Protein AF-A0A9N9KLC8-F1 (afdb_monomer_lite)

Structure (mmCIF, N/CA/C/O backbone):
data_AF-A0A9N9KLC8-F1
#
_entry.id   AF-A0A9N9KLC8-F1
#
loop_
_atom_site.group_PDB
_atom_site.id
_atom_site.type_symbol
_atom_site.label_atom_id
_atom_site.label_alt_id
_atom_site.label_comp_id
_atom_site.label_asym_id
_atom_site.label_entity_id
_atom_site.label_seq_id
_atom_site.pdbx_PDB_ins_code
_atom_site.Cartn_x
_atom_site.Cartn_y
_atom_site.Cartn_z
_atom_site.occupancy
_atom_site.B_iso_or_equiv
_atom_site.auth_seq_id
_atom_site.auth_comp_id
_atom_site.auth_asym_id
_atom_site.auth_atom_id
_atom_site.pdbx_PDB_model_num
ATOM 1 N N . PRO A 1 1 ? -24.164 4.691 22.766 1.00 84.50 1 PRO A N 1
ATOM 2 C CA . PRO A 1 1 ? -24.288 3.760 21.609 1.00 84.50 1 PRO A CA 1
ATOM 3 C C . PRO A 1 1 ? -23.171 4.011 20.589 1.00 84.50 1 PRO A C 1
ATOM 5 O O . PRO A 1 1 ? -22.763 5.163 20.465 1.00 84.50 1 PRO A O 1
ATOM 8 N N . ILE A 1 2 ? -22.662 2.986 19.890 1.00 83.88 2 ILE A N 1
ATOM 9 C CA . ILE A 1 2 ? -21.598 3.182 18.880 1.00 83.88 2 ILE A CA 1
ATOM 10 C C . ILE A 1 2 ? -22.059 4.123 17.754 1.00 83.88 2 ILE A C 1
ATOM 12 O O . ILE A 1 2 ? -21.294 4.979 17.324 1.00 83.88 2 ILE A O 1
ATOM 16 N N . ASN A 1 3 ? -23.347 4.057 17.403 1.00 86.56 3 ASN A N 1
ATOM 17 C CA . ASN A 1 3 ? -23.981 4.889 16.378 1.00 86.56 3 ASN A CA 1
ATOM 18 C C . ASN A 1 3 ? -24.026 6.386 16.732 1.00 86.56 3 ASN A C 1
ATOM 20 O O . ASN A 1 3 ? -24.101 7.213 15.833 1.00 86.56 3 ASN A O 1
ATOM 24 N N . ASN A 1 4 ? -23.922 6.747 18.017 1.00 91.56 4 ASN A N 1
ATOM 25 C CA . ASN A 1 4 ? -23.974 8.145 18.471 1.00 91.56 4 ASN A CA 1
ATOM 26 C C . ASN A 1 4 ? -22.580 8.795 18.536 1.00 91.56 4 ASN A C 1
ATOM 28 O O . ASN A 1 4 ? -22.450 9.946 18.942 1.00 91.56 4 ASN A O 1
ATOM 32 N N . LEU A 1 5 ? -21.521 8.046 18.222 1.00 89.06 5 LEU A N 1
ATOM 33 C CA . LEU A 1 5 ? -20.145 8.531 18.269 1.00 89.06 5 LEU A CA 1
ATOM 34 C C . LEU A 1 5 ? -19.727 9.117 16.922 1.00 89.06 5 LEU A C 1
ATOM 36 O O . LEU A 1 5 ? -20.182 8.660 15.873 1.00 89.06 5 LEU A O 1
ATOM 40 N N . SER A 1 6 ? -18.767 10.043 16.942 1.00 92.06 6 SER A N 1
ATOM 41 C CA . SER A 1 6 ? -18.060 10.445 15.726 1.00 92.06 6 SER A CA 1
ATOM 42 C C . SER A 1 6 ? -17.364 9.241 15.082 1.00 92.06 6 SER A C 1
ATOM 44 O O . SER A 1 6 ? -16.960 8.293 15.763 1.00 92.06 6 SER A O 1
ATOM 46 N N . LYS A 1 7 ? -17.153 9.284 13.763 1.00 87.25 7 LYS A N 1
ATOM 47 C CA . LYS A 1 7 ? -16.440 8.217 13.038 1.00 87.25 7 LYS A CA 1
ATOM 48 C C . LYS A 1 7 ? -15.042 7.951 13.609 1.00 87.25 7 LYS A C 1
ATOM 50 O O . LYS A 1 7 ? -14.626 6.797 13.689 1.00 87.25 7 LYS A O 1
ATOM 55 N N . SER A 1 8 ? -14.347 8.991 14.079 1.00 87.69 8 SER A N 1
ATOM 56 C CA . SER A 1 8 ? -13.050 8.849 14.750 1.00 87.69 8 SER A CA 1
ATOM 57 C C . SER A 1 8 ? -13.163 8.083 16.072 1.00 87.69 8 SER A C 1
ATOM 59 O O . SER A 1 8 ? -12.403 7.143 16.299 1.00 87.69 8 SER A O 1
ATOM 61 N N . ALA A 1 9 ? -14.147 8.405 16.915 1.00 90.81 9 ALA A N 1
ATOM 62 C CA . ALA A 1 9 ? -14.379 7.702 18.174 1.00 90.81 9 ALA A CA 1
ATOM 63 C C . ALA A 1 9 ? -14.845 6.248 17.965 1.00 90.81 9 ALA A C 1
ATOM 65 O O . ALA A 1 9 ? -14.421 5.358 18.707 1.00 90.81 9 ALA A O 1
ATOM 66 N N . GLN A 1 10 ? -15.654 5.979 16.933 1.00 91.31 10 GLN A N 1
ATOM 67 C CA . GLN A 1 10 ? -16.006 4.613 16.519 1.00 91.31 10 GLN A CA 1
ATOM 68 C C . GLN A 1 10 ? -14.745 3.820 16.151 1.00 91.31 10 GLN A C 1
ATOM 70 O O . GLN A 1 10 ? -14.514 2.738 16.690 1.00 91.31 10 GLN A O 1
ATOM 75 N N . ARG A 1 11 ? -13.876 4.402 15.314 1.00 86.88 11 ARG A N 1
ATOM 76 C CA . ARG A 1 11 ? -12.619 3.783 14.874 1.00 86.88 11 ARG A CA 1
ATOM 77 C C . ARG A 1 11 ? -11.667 3.492 16.034 1.00 86.88 11 ARG A C 1
ATOM 79 O O . ARG A 1 11 ? -11.060 2.428 16.058 1.00 86.88 11 ARG A O 1
ATOM 86 N N . ILE A 1 12 ? -11.562 4.386 17.022 1.00 91.69 12 ILE A N 1
ATOM 87 C CA . ILE A 1 12 ? -10.749 4.154 18.231 1.00 91.69 12 ILE A CA 1
ATOM 88 C C . ILE A 1 12 ? -11.228 2.907 18.980 1.00 91.69 12 ILE A C 1
ATOM 90 O O . ILE A 1 12 ? -10.410 2.072 19.366 1.00 91.69 12 ILE A O 1
ATOM 94 N N . ARG A 1 13 ? -12.544 2.758 19.172 1.00 92.56 13 ARG A N 1
ATOM 95 C CA . ARG A 1 13 ? -13.107 1.594 19.872 1.00 92.56 13 ARG A CA 1
ATOM 96 C C . ARG A 1 13 ? -12.874 0.299 19.104 1.00 92.56 13 ARG A C 1
ATOM 98 O O . ARG A 1 13 ? -12.428 -0.675 19.701 1.00 92.56 13 ARG A O 1
ATOM 105 N N . VAL A 1 14 ? -13.123 0.314 17.796 1.00 91.12 14 VAL A N 1
ATOM 106 C CA . VAL A 1 14 ? -12.907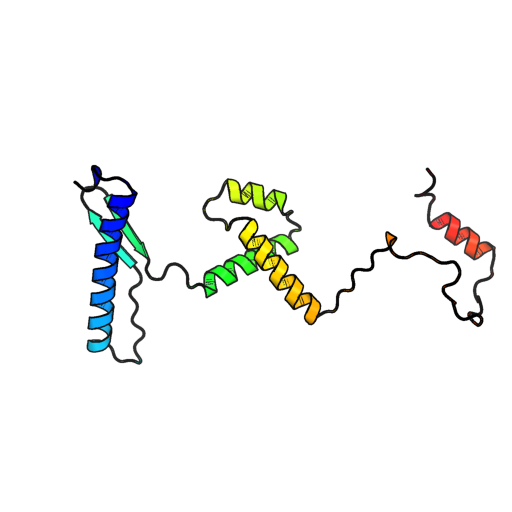 -0.841 16.912 1.00 91.12 14 VAL A CA 1
ATOM 107 C C . VAL A 1 14 ? -11.439 -1.272 16.927 1.00 91.12 14 VAL A C 1
ATOM 109 O O . VAL A 1 14 ? -11.130 -2.434 17.177 1.00 91.12 14 VAL A O 1
ATOM 112 N N . ASN A 1 15 ? -10.517 -0.315 16.794 1.00 89.25 15 ASN A N 1
ATOM 113 C CA . ASN A 1 15 ? -9.079 -0.580 16.851 1.00 89.25 15 ASN A CA 1
ATOM 114 C C . ASN A 1 15 ? -8.609 -1.095 18.216 1.00 89.25 15 ASN A C 1
ATOM 116 O O . ASN A 1 15 ? -7.630 -1.835 18.281 1.00 89.25 15 ASN A O 1
ATOM 120 N N . LYS A 1 16 ? -9.262 -0.697 19.315 1.00 95.00 16 LYS A N 1
ATOM 121 C CA . LYS A 1 16 ? -8.914 -1.186 20.653 1.00 95.00 16 LYS A CA 1
ATOM 122 C C . LYS A 1 16 ? -9.187 -2.685 20.775 1.00 95.00 16 LYS A C 1
ATOM 124 O O . LYS A 1 16 ? -8.283 -3.405 21.183 1.00 95.00 16 LYS A O 1
ATOM 129 N N . ILE A 1 17 ? -10.377 -3.129 20.365 1.00 93.88 17 ILE A N 1
ATOM 130 C CA . ILE A 1 17 ? -10.740 -4.556 20.328 1.00 93.88 17 ILE A CA 1
ATOM 131 C C . ILE A 1 17 ? -9.768 -5.297 19.415 1.00 93.88 17 ILE A C 1
ATOM 133 O O . ILE A 1 17 ? -9.121 -6.247 19.838 1.00 93.88 17 ILE A O 1
ATOM 137 N N . ALA A 1 18 ? -9.572 -4.783 18.200 1.00 92.25 18 ALA A N 1
ATOM 138 C CA . ALA A 1 18 ? -8.675 -5.392 17.234 1.00 92.25 18 ALA A CA 1
ATOM 139 C C . ALA A 1 18 ? -7.251 -5.610 17.792 1.00 92.25 18 ALA A C 1
ATOM 141 O O . ALA A 1 18 ? -6.658 -6.679 17.638 1.00 92.25 18 ALA A O 1
ATOM 142 N N . ARG A 1 19 ? -6.687 -4.619 18.487 1.00 92.06 19 ARG A N 1
ATOM 143 C CA . ARG A 1 19 ? -5.365 -4.760 19.112 1.00 92.06 19 ARG A CA 1
ATOM 144 C C . ARG A 1 19 ? -5.344 -5.805 20.221 1.00 92.06 19 ARG A C 1
ATOM 146 O O . ARG A 1 19 ? -4.355 -6.520 20.329 1.00 92.06 19 ARG A O 1
ATOM 153 N N . GLN A 1 20 ? -6.391 -5.866 21.038 1.00 95.50 20 GLN A N 1
ATOM 154 C CA . GLN A 1 20 ? -6.478 -6.829 22.134 1.00 95.50 20 GLN A CA 1
ATOM 155 C C . GLN A 1 20 ? -6.518 -8.259 21.597 1.00 95.50 20 GLN A C 1
ATOM 157 O O . GLN A 1 20 ? -5.671 -9.057 21.983 1.00 95.50 20 GLN A O 1
ATOM 162 N N . GLU A 1 21 ? -7.395 -8.540 20.633 1.00 95.00 21 GLU A N 1
ATOM 163 C CA . GLU A 1 21 ? -7.488 -9.862 20.002 1.00 95.00 21 GLU A CA 1
ATOM 164 C C . GLU A 1 21 ? -6.163 -10.275 19.356 1.00 95.00 21 GLU A C 1
ATOM 166 O O . GLU A 1 21 ? -5.684 -11.389 19.549 1.00 95.00 21 GLU A O 1
ATOM 171 N N . TYR A 1 22 ? -5.502 -9.352 18.652 1.00 93.06 22 TYR A N 1
ATOM 172 C CA . TYR A 1 22 ? -4.211 -9.635 18.024 1.00 93.06 22 TYR A CA 1
ATOM 173 C C . TYR A 1 22 ? -3.105 -9.939 19.038 1.00 93.06 22 TYR A C 1
ATOM 175 O O . TYR A 1 22 ? -2.252 -10.797 18.811 1.00 93.06 22 TYR A O 1
ATOM 183 N N . GLN A 1 23 ? -3.099 -9.250 20.178 1.00 93.06 23 GLN A N 1
ATOM 184 C CA . GLN A 1 23 ? -2.150 -9.528 21.254 1.00 93.06 23 GLN A CA 1
ATOM 185 C C . GLN A 1 23 ? -2.420 -10.876 21.920 1.00 93.06 23 GLN A C 1
ATOM 187 O O . GLN A 1 23 ? -1.464 -11.588 22.223 1.00 93.06 23 GLN A O 1
ATOM 192 N N . THR A 1 24 ? -3.689 -11.223 22.138 1.00 95.19 24 THR A N 1
ATOM 193 C CA . THR A 1 24 ? -4.091 -12.523 22.687 1.00 95.19 24 THR A CA 1
ATOM 194 C C . THR A 1 24 ? -3.671 -13.647 21.751 1.00 95.19 24 THR A C 1
ATOM 196 O O . THR A 1 24 ? -2.910 -14.515 22.172 1.00 95.19 24 THR A O 1
ATOM 199 N N . PHE A 1 25 ? -4.024 -13.547 20.464 1.00 93.62 25 PHE A N 1
ATOM 200 C CA . PHE A 1 25 ? -3.604 -14.501 19.442 1.00 93.62 25 PHE A CA 1
ATOM 201 C C . PHE A 1 25 ? -2.089 -14.706 19.460 1.00 93.62 25 PHE A C 1
ATOM 203 O O . PHE A 1 25 ? -1.628 -15.828 19.582 1.00 93.62 25 PHE A O 1
ATOM 210 N N . ASN A 1 26 ? -1.286 -13.637 19.421 1.00 90.00 26 ASN A N 1
ATOM 211 C CA . ASN A 1 26 ? 0.174 -13.774 19.393 1.00 90.00 26 ASN A CA 1
ATOM 212 C C . ASN A 1 26 ? 0.766 -14.414 20.655 1.00 90.00 26 ASN A C 1
ATOM 214 O O . ASN A 1 26 ? 1.841 -15.012 20.586 1.00 90.00 26 ASN A O 1
ATOM 218 N N . LYS A 1 27 ? 0.119 -14.254 21.814 1.00 93.12 27 LYS A N 1
ATOM 219 C CA . LYS A 1 27 ? 0.548 -14.911 23.054 1.00 93.12 27 LYS A CA 1
ATOM 220 C C . LYS A 1 27 ? 0.230 -16.398 23.011 1.00 93.12 27 LYS A C 1
ATOM 222 O O . LYS A 1 27 ? 1.116 -17.201 23.276 1.00 93.12 27 LYS A O 1
ATOM 227 N N . GLU A 1 28 ? -1.001 -16.744 22.656 1.00 93.00 28 GLU A N 1
ATOM 228 C CA . GLU A 1 28 ? -1.454 -18.133 22.568 1.00 93.00 28 GLU A CA 1
ATOM 229 C C . GLU A 1 28 ? -0.731 -18.884 21.453 1.00 93.00 28 GLU A C 1
ATOM 231 O O . GLU A 1 28 ? -0.306 -20.014 21.654 1.00 93.00 28 GLU A O 1
ATOM 236 N N . ASN A 1 29 ? -0.487 -18.231 20.318 1.00 90.19 29 ASN A N 1
ATOM 237 C CA . ASN A 1 29 ? 0.188 -18.817 19.169 1.00 90.19 29 ASN A CA 1
ATOM 238 C C . ASN A 1 29 ? 1.580 -19.352 19.530 1.00 90.19 29 ASN A C 1
ATOM 240 O O . ASN A 1 29 ? 1.936 -20.455 19.143 1.00 90.19 29 ASN A O 1
ATOM 244 N N . LYS A 1 30 ? 2.335 -18.608 20.349 1.00 87.12 30 LYS A N 1
ATOM 245 C CA . LYS A 1 30 ? 3.661 -19.026 20.837 1.00 87.12 30 LYS A CA 1
ATOM 246 C C . LYS A 1 30 ? 3.624 -20.225 21.786 1.00 87.12 30 LYS A C 1
ATOM 248 O O . LYS A 1 30 ? 4.661 -20.837 22.009 1.00 87.12 30 LYS A O 1
ATOM 253 N N . ILE A 1 31 ? 2.477 -20.480 22.413 1.00 92.44 31 ILE A N 1
ATOM 254 C CA . ILE A 1 31 ? 2.287 -21.574 23.371 1.00 92.44 31 ILE A CA 1
ATOM 255 C C . ILE A 1 31 ? 1.744 -22.811 22.651 1.00 92.44 31 ILE A C 1
ATOM 257 O O . ILE A 1 31 ? 2.131 -23.928 22.977 1.00 92.44 31 ILE A O 1
ATOM 261 N N . LEU A 1 32 ? 0.823 -22.609 21.708 1.00 92.06 32 LEU A N 1
ATOM 262 C CA . LEU A 1 32 ? 0.047 -23.672 21.077 1.00 92.06 32 LEU A CA 1
ATOM 263 C C . LEU A 1 32 ? 0.698 -24.242 19.815 1.00 92.06 32 LEU A C 1
ATOM 265 O O . LEU A 1 32 ? 0.462 -25.407 19.508 1.00 92.06 32 LEU A O 1
ATOM 269 N N . TYR A 1 33 ? 1.489 -23.448 19.093 1.00 90.81 33 TYR A N 1
ATOM 270 C CA . TYR A 1 33 ? 2.127 -23.856 17.842 1.00 90.81 33 TYR A CA 1
ATOM 271 C C . TYR A 1 33 ? 3.645 -23.924 17.996 1.00 90.81 33 TYR A C 1
ATOM 273 O O . TYR A 1 33 ? 4.239 -23.169 18.773 1.00 90.81 33 TYR A O 1
ATOM 281 N N . HIS A 1 34 ? 4.281 -24.830 17.250 1.00 90.00 34 HIS A N 1
ATOM 282 C CA . HIS A 1 34 ? 5.736 -24.889 17.192 1.00 90.00 34 HIS A CA 1
ATOM 283 C C . HIS A 1 34 ? 6.283 -23.682 16.415 1.00 90.00 34 HIS A C 1
ATOM 285 O O . HIS A 1 34 ? 5.585 -23.086 15.598 1.00 90.00 34 HIS A O 1
ATOM 291 N N . SER A 1 35 ? 7.552 -23.323 16.624 1.00 81.50 35 SER A N 1
ATOM 292 C CA . SER A 1 35 ? 8.187 -22.220 15.883 1.00 81.50 35 SER A CA 1
ATOM 293 C C . SER A 1 35 ? 8.240 -22.447 14.371 1.00 81.50 35 SER A C 1
ATOM 295 O O . SER A 1 35 ? 8.343 -21.484 13.616 1.00 81.50 35 SER A O 1
ATOM 297 N N . ASP A 1 36 ? 8.177 -23.709 13.951 1.00 85.38 36 ASP A N 1
ATOM 298 C CA . ASP A 1 36 ? 8.204 -24.106 12.541 1.00 85.38 36 ASP A CA 1
ATOM 299 C C . ASP A 1 36 ? 6.813 -24.036 11.890 1.00 85.38 36 ASP A C 1
ATOM 301 O O . ASP A 1 36 ? 6.703 -24.042 10.663 1.00 85.38 36 ASP A O 1
ATOM 305 N N . ASP A 1 37 ? 5.749 -23.922 12.692 1.00 84.38 37 ASP A N 1
ATOM 306 C CA . ASP A 1 37 ? 4.383 -23.785 12.201 1.00 84.38 37 ASP A CA 1
ATOM 307 C C . ASP A 1 37 ? 4.076 -22.311 11.895 1.00 84.38 37 ASP A C 1
ATOM 309 O O . ASP A 1 37 ? 4.073 -21.439 12.770 1.00 84.38 37 ASP A O 1
ATOM 313 N N . TYR A 1 38 ? 3.764 -22.008 10.633 1.00 77.12 38 TYR A N 1
ATOM 314 C CA . TYR A 1 38 ? 3.411 -20.650 10.215 1.00 77.12 38 TYR A CA 1
ATOM 315 C C . TYR A 1 38 ? 1.925 -20.352 10.462 1.00 77.12 38 TYR A C 1
ATOM 317 O O . TYR A 1 38 ? 1.071 -20.532 9.593 1.00 77.12 38 TYR A O 1
ATOM 325 N N . SER A 1 39 ? 1.613 -19.869 11.662 1.00 82.75 39 SER A N 1
ATOM 326 C CA . SER A 1 39 ? 0.263 -19.450 12.050 1.00 82.75 39 SER A CA 1
ATOM 327 C C . SER A 1 39 ? 0.117 -17.925 11.998 1.00 82.75 39 SER A C 1
ATOM 329 O O . SER A 1 39 ? 0.945 -17.183 12.533 1.00 82.75 39 SER A O 1
ATOM 331 N N . THR A 1 40 ? -0.941 -17.439 11.337 1.00 85.12 40 THR A N 1
ATOM 332 C CA . THR A 1 40 ? -1.177 -16.003 11.108 1.00 85.12 40 THR A CA 1
ATOM 333 C C . THR A 1 40 ? -2.610 -15.590 11.410 1.00 85.12 40 THR A C 1
ATOM 335 O O . THR A 1 40 ? -3.564 -16.287 11.071 1.00 85.12 40 THR A O 1
ATOM 338 N N . PHE A 1 41 ? -2.773 -14.401 11.995 1.00 88.06 41 PHE A N 1
ATOM 339 C CA . PHE A 1 41 ? -4.087 -13.809 12.221 1.00 88.06 41 PHE A CA 1
ATOM 340 C C . PHE A 1 41 ? -4.451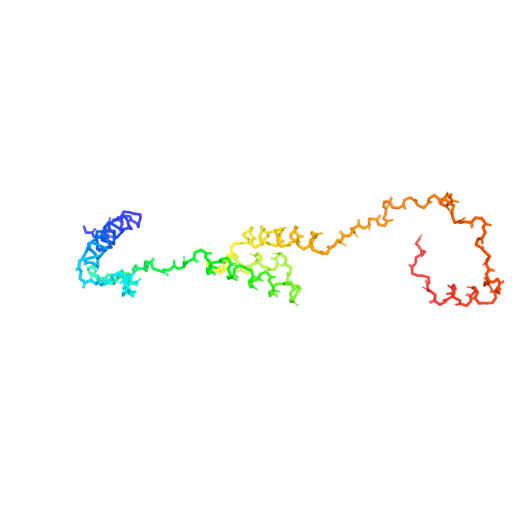 -12.891 11.054 1.00 88.06 41 PHE A C 1
ATOM 342 O O . PHE A 1 41 ? -3.980 -11.762 10.969 1.00 88.06 41 PHE A O 1
ATOM 349 N N . GLN A 1 42 ? -5.262 -13.393 10.125 1.00 86.62 42 GLN A N 1
ATOM 350 C CA . GLN A 1 42 ? -5.527 -12.707 8.857 1.00 86.62 42 GLN A CA 1
ATOM 351 C C . GLN A 1 42 ? -6.494 -11.525 9.013 1.00 86.62 42 GLN A C 1
ATOM 353 O O . GLN A 1 42 ? -6.193 -10.401 8.598 1.00 86.62 42 GLN A O 1
ATOM 358 N N . SER A 1 43 ? -7.654 -11.767 9.628 1.00 90.69 43 SER A N 1
ATOM 359 C CA . SER A 1 43 ? -8.698 -10.757 9.785 1.00 90.69 43 SER A CA 1
ATOM 360 C C . SER A 1 43 ? -9.566 -10.992 11.016 1.00 90.69 43 SER A C 1
ATOM 362 O O . SER A 1 43 ? -9.723 -12.122 11.473 1.00 90.69 43 SER A O 1
ATOM 364 N N . LEU A 1 44 ? -10.156 -9.913 11.524 1.00 93.25 44 LEU A N 1
ATOM 365 C CA . LEU A 1 44 ? -11.168 -9.924 12.571 1.00 93.25 44 LEU A CA 1
ATOM 366 C C . LEU A 1 44 ? -12.449 -9.303 12.018 1.00 93.25 44 LEU A C 1
ATOM 368 O O . LEU A 1 44 ? -12.463 -8.128 11.648 1.00 93.25 44 LEU A O 1
ATOM 372 N N . THR A 1 45 ? -13.526 -10.084 12.002 1.00 94.62 45 THR A N 1
ATOM 373 C CA . THR A 1 45 ? -14.849 -9.624 11.573 1.00 94.62 45 THR A CA 1
ATOM 374 C C . THR A 1 45 ? -15.853 -9.815 12.693 1.00 94.62 45 THR A C 1
ATOM 376 O O . THR A 1 45 ? -15.989 -10.912 13.225 1.00 94.62 45 THR A O 1
ATOM 379 N N . TYR A 1 46 ? -16.566 -8.752 13.054 1.00 92.69 46 TYR A N 1
ATOM 380 C CA . TYR A 1 46 ? -17.599 -8.810 14.083 1.00 92.69 46 TYR A CA 1
ATOM 381 C C . TYR A 1 46 ? -18.671 -7.743 13.864 1.00 92.69 46 TYR A C 1
ATOM 383 O O . TYR A 1 46 ? -18.449 -6.723 13.210 1.00 92.69 46 TYR A O 1
ATOM 391 N N . LYS A 1 47 ? -19.860 -7.979 14.420 1.00 92.44 47 LYS A N 1
ATOM 392 C CA . LYS A 1 47 ? -21.020 -7.092 14.292 1.00 92.44 47 LYS A CA 1
ATOM 393 C C . LYS A 1 47 ? -21.309 -6.399 15.620 1.00 92.44 47 LYS A C 1
ATOM 395 O O . LYS A 1 47 ? -21.300 -7.031 16.672 1.00 92.44 47 LYS A O 1
ATOM 400 N N . VAL A 1 48 ? -21.584 -5.098 15.568 1.00 90.19 48 VAL A N 1
ATOM 401 C CA . VAL A 1 48 ? -22.055 -4.309 16.714 1.00 90.19 48 VAL A CA 1
ATOM 402 C C . VAL A 1 48 ? -23.297 -3.543 16.287 1.00 90.19 48 VAL A C 1
ATOM 404 O O . VAL A 1 48 ? -23.230 -2.725 15.370 1.00 90.19 48 VAL A O 1
ATOM 407 N N . SER A 1 49 ? -24.422 -3.791 16.965 1.00 88.00 49 SER A N 1
ATOM 408 C CA . SER A 1 49 ? -25.737 -3.313 16.506 1.00 88.00 49 SER A CA 1
ATOM 409 C C . SER A 1 49 ? -25.977 -3.801 15.071 1.00 88.00 49 SER A C 1
ATOM 411 O O . SER A 1 49 ? -25.801 -4.990 14.829 1.00 88.00 49 SER A O 1
ATOM 413 N N . ASP A 1 50 ? -26.289 -2.924 14.119 1.00 88.19 50 ASP A N 1
ATOM 414 C CA . ASP A 1 50 ? -26.506 -3.299 12.716 1.00 88.19 50 ASP A CA 1
ATOM 415 C C . ASP A 1 50 ? -25.267 -3.147 11.826 1.00 88.19 50 ASP A C 1
ATOM 417 O O . ASP A 1 50 ? -25.335 -3.405 10.627 1.00 88.19 50 ASP A O 1
ATOM 421 N N . GLN A 1 51 ? -24.117 -2.771 12.394 1.00 87.25 51 GLN A N 1
ATOM 422 C CA . GLN A 1 51 ? -22.900 -2.516 11.630 1.00 87.25 51 GLN A CA 1
ATOM 423 C C . GLN A 1 51 ? -21.881 -3.651 11.778 1.00 87.25 51 GLN A C 1
ATOM 425 O O . GLN A 1 51 ? -21.455 -3.986 12.886 1.00 87.25 51 GLN A O 1
ATOM 430 N N . THR A 1 52 ? -21.443 -4.196 10.643 1.00 92.50 52 THR A N 1
ATOM 431 C CA . THR A 1 52 ? -20.329 -5.149 10.567 1.00 92.50 52 THR A CA 1
ATOM 432 C C . THR A 1 52 ? -19.009 -4.399 10.424 1.00 92.50 52 THR A C 1
ATOM 434 O O . THR A 1 52 ? -18.867 -3.516 9.578 1.00 92.50 52 THR A O 1
ATOM 437 N N . TRP A 1 53 ? -18.032 -4.764 11.246 1.00 90.25 53 TRP A N 1
ATOM 438 C CA . TRP A 1 53 ? -16.667 -4.259 11.209 1.00 90.25 53 TRP A CA 1
ATOM 439 C C . TRP A 1 53 ? -15.740 -5.385 10.777 1.00 90.25 53 TRP A C 1
ATOM 441 O O . TRP A 1 53 ? -15.785 -6.470 11.345 1.00 90.25 53 TRP A O 1
ATOM 451 N N . THR A 1 54 ? -14.911 -5.118 9.772 1.00 91.12 54 THR A N 1
ATOM 452 C CA . THR A 1 54 ? -13.879 -6.038 9.282 1.00 91.12 54 THR A CA 1
ATOM 453 C C . THR A 1 54 ? -12.531 -5.338 9.383 1.00 91.12 54 THR A C 1
ATOM 455 O O . THR A 1 54 ? -12.357 -4.250 8.833 1.00 91.12 54 THR A O 1
ATOM 458 N N . ILE A 1 55 ? -11.590 -5.942 10.102 1.00 88.75 55 ILE A N 1
ATOM 459 C CA . ILE A 1 55 ? -10.215 -5.473 10.261 1.00 88.75 55 ILE A CA 1
ATOM 460 C C . ILE A 1 55 ? -9.309 -6.517 9.632 1.00 88.75 55 ILE A C 1
ATOM 462 O O . ILE A 1 55 ? -9.382 -7.691 9.978 1.00 88.75 55 ILE A O 1
ATOM 466 N N . GLN A 1 56 ? -8.453 -6.086 8.719 1.00 87.69 56 GLN A N 1
ATOM 467 C CA . GLN A 1 56 ? -7.446 -6.928 8.088 1.00 87.69 56 GLN A CA 1
ATOM 468 C C . GLN A 1 56 ? -6.101 -6.607 8.751 1.00 87.69 56 GLN A C 1
ATOM 470 O O . GLN A 1 56 ? -5.712 -5.441 8.792 1.00 87.69 56 GLN A O 1
ATOM 475 N N . TYR A 1 57 ? -5.412 -7.603 9.314 1.00 76.62 57 TYR A N 1
ATOM 476 C CA . TYR A 1 57 ? -4.105 -7.400 9.971 1.00 76.62 57 TYR A CA 1
ATOM 477 C C . TYR A 1 57 ? -2.944 -7.610 9.004 1.00 76.62 57 TYR A C 1
ATOM 479 O O . TYR A 1 57 ? -1.894 -7.000 9.171 1.00 76.62 57 TYR A O 1
ATOM 487 N N . ASN A 1 58 ? -3.185 -8.394 7.952 1.00 63.34 58 ASN A N 1
ATOM 488 C CA . ASN A 1 58 ? -2.247 -8.647 6.860 1.00 63.34 58 ASN A CA 1
ATOM 489 C C . ASN A 1 58 ? -2.622 -7.875 5.581 1.00 63.34 58 ASN A C 1
ATOM 491 O O . ASN A 1 58 ? -2.217 -8.251 4.481 1.00 63.34 58 ASN A O 1
ATOM 495 N N . SER A 1 59 ? -3.413 -6.796 5.682 1.00 53.78 59 SER A N 1
ATOM 496 C CA . SER A 1 59 ? -3.627 -5.911 4.533 1.00 53.78 59 SER A CA 1
ATOM 497 C C . SER A 1 59 ? -2.352 -5.114 4.262 1.00 53.78 59 SER A C 1
ATOM 499 O O . SER A 1 59 ? -2.123 -4.081 4.890 1.00 53.78 59 SER A O 1
ATOM 501 N N . LYS A 1 60 ? -1.587 -5.625 3.290 1.00 48.06 60 LYS A N 1
ATOM 502 C CA . LYS A 1 60 ? -0.415 -5.044 2.625 1.00 48.06 60 LYS A CA 1
ATOM 503 C C . LYS A 1 60 ? 0.880 -5.042 3.443 1.00 48.06 60 LYS A C 1
ATOM 505 O O . LYS A 1 60 ? 1.231 -4.089 4.132 1.00 48.06 60 LYS A O 1
ATOM 510 N N . ASP A 1 61 ? 1.662 -6.101 3.235 1.00 54.06 61 ASP A N 1
ATOM 511 C CA . ASP A 1 61 ? 3.118 -6.019 3.317 1.00 54.06 61 ASP A CA 1
ATOM 512 C C . ASP A 1 61 ? 3.594 -4.789 2.537 1.00 54.06 61 ASP A C 1
ATOM 514 O O . ASP A 1 61 ? 3.240 -4.616 1.369 1.00 54.06 61 ASP A O 1
ATOM 518 N N . LYS A 1 62 ? 4.453 -3.959 3.135 1.00 54.06 62 LYS A N 1
ATOM 519 C CA . LYS A 1 62 ? 5.109 -2.838 2.431 1.00 54.06 62 LYS A CA 1
ATOM 520 C C . LYS A 1 62 ? 5.801 -3.284 1.132 1.00 54.06 62 LYS A C 1
ATOM 522 O O . LYS A 1 62 ? 5.932 -2.503 0.196 1.00 54.06 62 LYS A O 1
ATOM 527 N N . ILE A 1 63 ? 6.214 -4.553 1.069 1.00 53.53 63 ILE A N 1
ATOM 528 C CA . ILE A 1 63 ? 6.771 -5.200 -0.125 1.00 53.53 63 ILE A CA 1
ATOM 529 C C . ILE A 1 63 ? 5.729 -5.260 -1.256 1.00 53.53 63 ILE A C 1
ATOM 531 O O . ILE A 1 63 ? 6.056 -4.948 -2.398 1.00 53.53 63 ILE A O 1
ATOM 535 N N . ASN A 1 64 ? 4.471 -5.581 -0.947 1.00 66.44 64 ASN A N 1
ATOM 536 C CA . ASN A 1 64 ? 3.381 -5.670 -1.920 1.00 66.44 64 ASN A CA 1
ATOM 537 C C . ASN A 1 64 ? 2.926 -4.272 -2.391 1.00 66.44 64 ASN A C 1
ATOM 539 O O . ASN A 1 64 ? 2.638 -4.073 -3.567 1.00 66.44 64 ASN A O 1
ATOM 543 N N . GLU A 1 65 ? 2.956 -3.262 -1.512 1.00 74.50 65 GLU A N 1
ATOM 544 C CA . GLU A 1 65 ? 2.714 -1.860 -1.904 1.00 74.50 65 GLU A CA 1
ATOM 545 C C . GLU A 1 65 ? 3.774 -1.326 -2.863 1.00 74.50 65 GLU A C 1
ATOM 547 O O . GLU A 1 65 ? 3.432 -0.740 -3.890 1.00 74.50 65 GLU A O 1
ATOM 552 N N . GLN A 1 66 ? 5.055 -1.559 -2.571 1.00 82.06 66 GLN A N 1
ATOM 553 C CA . GLN A 1 66 ? 6.127 -1.126 -3.463 1.00 82.06 66 GLN A CA 1
ATOM 554 C C . GLN A 1 66 ? 6.074 -1.868 -4.804 1.00 82.06 66 GLN A C 1
ATOM 556 O O . GLN A 1 66 ? 6.276 -1.255 -5.849 1.00 82.06 66 GLN A O 1
ATOM 561 N N . GLN A 1 67 ? 5.757 -3.167 -4.805 1.00 83.19 67 GLN A N 1
ATOM 562 C CA . GLN A 1 67 ? 5.540 -3.932 -6.037 1.00 83.19 67 GLN A CA 1
ATOM 563 C C . GLN A 1 67 ? 4.353 -3.394 -6.845 1.00 83.19 67 GLN A C 1
ATOM 565 O O . GLN A 1 67 ? 4.459 -3.260 -8.063 1.00 83.19 67 GLN A O 1
ATOM 570 N N . GLN A 1 68 ? 3.252 -3.034 -6.179 1.00 87.62 68 GLN A N 1
ATOM 571 C CA . GLN A 1 68 ? 2.096 -2.412 -6.819 1.00 87.62 68 GLN A CA 1
ATOM 572 C C . GLN A 1 68 ? 2.474 -1.069 -7.459 1.00 87.62 68 GLN A C 1
ATOM 574 O O . GLN A 1 68 ? 2.152 -0.837 -8.622 1.00 87.62 68 GLN A O 1
ATOM 579 N N . ILE A 1 69 ? 3.189 -0.207 -6.730 1.00 91.88 69 ILE A N 1
ATOM 580 C CA . ILE A 1 69 ? 3.664 1.087 -7.237 1.00 91.88 69 ILE A CA 1
ATOM 581 C C . ILE A 1 69 ? 4.594 0.884 -8.437 1.00 91.88 69 ILE A C 1
ATOM 583 O O . ILE A 1 69 ? 4.386 1.506 -9.474 1.00 91.88 69 ILE A O 1
ATOM 587 N N . ASN A 1 70 ? 5.569 -0.021 -8.336 1.00 91.62 70 ASN A N 1
ATOM 588 C CA . ASN A 1 70 ? 6.509 -0.301 -9.422 1.00 91.62 70 ASN A CA 1
ATOM 589 C C . ASN A 1 70 ? 5.796 -0.830 -10.674 1.00 91.62 70 ASN A C 1
ATOM 591 O O . ASN A 1 70 ? 6.155 -0.451 -11.785 1.00 91.62 70 ASN A O 1
ATOM 595 N N . LYS A 1 71 ? 4.767 -1.670 -10.509 1.00 91.06 71 LYS A N 1
ATOM 596 C CA . LYS A 1 71 ? 3.957 -2.163 -11.628 1.00 91.06 71 LYS A CA 1
ATOM 597 C C . LYS A 1 71 ? 3.148 -1.047 -12.289 1.00 91.06 71 LYS A C 1
ATOM 599 O O . LYS A 1 71 ? 3.091 -0.995 -13.510 1.00 91.06 71 LYS A O 1
ATOM 604 N N . ILE A 1 72 ? 2.569 -0.140 -11.501 1.00 92.88 72 ILE A N 1
ATOM 605 C CA . ILE A 1 72 ? 1.876 1.038 -12.038 1.00 92.88 72 ILE A CA 1
ATOM 606 C C . ILE A 1 72 ? 2.855 1.900 -12.832 1.00 92.88 72 ILE A C 1
ATOM 608 O O . ILE A 1 72 ? 2.555 2.245 -13.966 1.00 92.88 72 ILE A O 1
ATOM 612 N N . VAL A 1 73 ? 4.031 2.205 -12.276 1.00 94.25 73 VAL A N 1
ATOM 613 C CA . VAL A 1 73 ? 5.075 2.965 -12.982 1.00 94.25 73 VAL A CA 1
ATOM 614 C C . VAL A 1 73 ? 5.441 2.297 -14.309 1.00 94.25 73 VAL A C 1
ATOM 616 O O . VAL A 1 73 ? 5.450 2.960 -15.340 1.00 94.25 73 VAL A O 1
ATOM 619 N N . TYR A 1 74 ? 5.661 0.981 -14.294 1.00 94.31 74 TYR A N 1
ATOM 620 C CA . TYR A 1 74 ? 5.945 0.208 -15.500 1.00 94.31 74 TYR A CA 1
ATOM 621 C C . TYR A 1 74 ? 4.831 0.328 -16.551 1.00 94.31 74 TYR A C 1
ATOM 623 O O . TYR A 1 74 ? 5.112 0.606 -17.713 1.00 94.31 74 TYR A O 1
ATOM 631 N N . ASP A 1 75 ? 3.568 0.160 -16.151 1.00 93.31 75 ASP A N 1
ATOM 632 C CA . ASP A 1 75 ? 2.427 0.244 -17.066 1.00 93.31 75 ASP A CA 1
ATOM 633 C C . ASP A 1 75 ? 2.234 1.667 -17.624 1.00 93.31 75 ASP A C 1
ATOM 635 O O . ASP A 1 75 ? 1.813 1.818 -18.772 1.00 93.31 75 ASP A O 1
ATOM 639 N N . LEU A 1 76 ? 2.522 2.705 -16.827 1.00 93.69 76 LEU A N 1
ATOM 640 C CA . LEU A 1 76 ? 2.470 4.104 -17.265 1.00 93.69 76 LEU A CA 1
ATOM 641 C C . LEU A 1 76 ? 3.524 4.385 -18.334 1.00 93.69 76 LEU A C 1
ATOM 643 O O . LEU A 1 76 ? 3.177 4.940 -19.377 1.00 93.69 76 LEU A O 1
ATOM 647 N N . ASP A 1 77 ? 4.765 3.957 -18.096 1.00 90.31 77 ASP A N 1
ATOM 648 C CA . ASP A 1 77 ? 5.873 4.117 -19.039 1.00 90.31 77 ASP A CA 1
ATOM 649 C C . ASP A 1 77 ? 5.616 3.304 -20.318 1.00 90.31 77 ASP A C 1
ATOM 651 O O . ASP A 1 77 ? 5.725 3.831 -21.421 1.00 90.31 77 ASP A O 1
ATOM 655 N N . GLN A 1 78 ? 5.178 2.044 -20.197 1.00 94.31 78 GLN A N 1
ATOM 656 C CA . GLN A 1 78 ? 4.874 1.190 -21.351 1.00 94.31 78 GLN A CA 1
ATOM 657 C C . GLN A 1 78 ? 3.756 1.774 -22.230 1.00 94.31 78 GLN A C 1
ATOM 659 O O . GLN A 1 78 ? 3.767 1.610 -23.451 1.00 94.31 78 GLN A O 1
ATOM 664 N N . LYS A 1 79 ? 2.762 2.426 -21.618 1.00 94.06 79 LYS A N 1
ATOM 665 C CA . LYS A 1 79 ? 1.589 2.974 -22.315 1.00 94.06 79 LYS A CA 1
ATOM 666 C C . LYS A 1 79 ? 1.705 4.467 -22.623 1.00 94.06 79 LYS A C 1
ATOM 668 O O . LYS A 1 79 ? 0.732 5.034 -23.116 1.00 94.06 79 LYS A O 1
ATOM 673 N N . ASN A 1 80 ? 2.848 5.100 -22.343 1.00 92.44 80 ASN A N 1
ATOM 674 C CA . ASN A 1 80 ? 3.057 6.546 -22.482 1.00 92.44 80 ASN A CA 1
ATOM 675 C C . ASN A 1 80 ? 1.933 7.386 -21.844 1.00 92.44 80 ASN A C 1
ATOM 677 O O . ASN A 1 80 ? 1.463 8.375 -22.412 1.00 92.44 80 ASN A O 1
ATOM 681 N N . ILE A 1 81 ? 1.465 6.984 -20.661 1.00 93.25 81 ILE A N 1
ATOM 682 C CA . ILE A 1 81 ? 0.436 7.735 -19.939 1.00 93.25 81 ILE A CA 1
ATOM 683 C C . ILE A 1 81 ? 1.097 8.941 -19.275 1.00 93.25 81 ILE A C 1
ATOM 685 O O . ILE A 1 81 ? 2.006 8.794 -18.459 1.00 93.25 81 ILE A O 1
ATOM 689 N N . SER A 1 82 ? 0.615 10.144 -19.595 1.00 92.31 82 SER A N 1
ATOM 690 C CA . SER A 1 82 ? 1.156 11.363 -19.000 1.00 92.31 82 SER A CA 1
ATOM 691 C C . SER A 1 82 ? 0.861 11.452 -17.502 1.00 92.31 82 SER A C 1
ATOM 693 O O . SER A 1 82 ? -0.137 10.934 -16.985 1.00 92.31 82 SER A O 1
ATOM 695 N N . ARG A 1 83 ? 1.717 12.194 -16.802 1.00 90.94 83 ARG A N 1
ATOM 696 C CA . ARG A 1 83 ? 1.568 12.499 -15.379 1.00 90.94 83 ARG A CA 1
ATOM 697 C C . ARG A 1 83 ? 0.216 13.150 -15.078 1.00 90.94 83 ARG A C 1
ATOM 699 O O . ARG A 1 83 ? -0.448 12.787 -14.109 1.00 90.94 83 ARG A O 1
ATOM 706 N N . GLU A 1 84 ? -0.219 14.083 -15.921 1.00 94.06 84 GLU A N 1
ATOM 707 C CA . GLU A 1 84 ? -1.505 14.771 -15.799 1.00 94.06 84 GLU A CA 1
ATOM 708 C C . GLU A 1 84 ? -2.684 13.810 -15.968 1.00 94.06 84 GLU A C 1
ATOM 710 O O . GLU A 1 84 ? -3.650 13.900 -15.208 1.00 94.06 84 GLU A O 1
ATOM 715 N N . ALA A 1 85 ? -2.594 12.876 -16.921 1.00 93.75 85 ALA A N 1
ATOM 716 C CA . ALA A 1 85 ? -3.624 11.869 -17.147 1.00 93.75 85 ALA A CA 1
ATOM 717 C C . ALA A 1 85 ? -3.749 10.929 -15.940 1.00 93.75 85 ALA A C 1
ATOM 719 O O . ALA A 1 85 ? -4.854 10.710 -15.440 1.00 93.75 85 ALA A O 1
ATOM 720 N N . TYR A 1 86 ? -2.625 10.443 -15.403 1.00 94.94 86 TYR A N 1
ATOM 721 C CA . TYR A 1 86 ? -2.643 9.630 -14.187 1.00 94.94 86 TYR A CA 1
ATOM 722 C C . TYR A 1 86 ? -3.184 10.410 -12.981 1.00 94.94 86 TYR A C 1
ATOM 724 O O . TYR A 1 86 ? -3.998 9.889 -12.220 1.00 94.94 86 TYR A O 1
ATOM 732 N N . ARG A 1 87 ? -2.805 11.686 -12.828 1.00 93.75 87 ARG A N 1
ATOM 733 C CA . ARG A 1 87 ? -3.319 12.559 -11.762 1.00 93.75 87 ARG A CA 1
ATOM 734 C C . ARG A 1 87 ? -4.837 12.706 -11.820 1.00 93.75 87 ARG A C 1
ATOM 736 O O . ARG A 1 87 ? -5.483 12.663 -10.777 1.00 93.75 87 ARG A O 1
ATOM 743 N N . ALA A 1 88 ? -5.400 12.868 -13.017 1.00 94.81 88 ALA A N 1
ATOM 744 C CA . ALA A 1 88 ? -6.846 12.948 -13.205 1.00 94.81 88 ALA A CA 1
ATOM 745 C C . ALA A 1 88 ? -7.545 11.640 -12.793 1.00 94.81 88 ALA A C 1
ATOM 747 O O . ALA A 1 88 ? -8.562 11.683 -12.107 1.00 94.81 88 ALA A O 1
ATOM 748 N N . LEU A 1 89 ? -6.967 10.482 -13.134 1.00 91.69 89 LEU A N 1
ATOM 749 C CA . LEU A 1 89 ? -7.491 9.171 -12.731 1.00 91.69 89 LEU A CA 1
ATOM 750 C C . LEU A 1 89 ? -7.414 8.957 -11.211 1.00 91.69 89 LEU A C 1
ATOM 752 O O . LEU A 1 89 ? -8.391 8.535 -10.590 1.00 91.69 89 LEU A O 1
ATOM 756 N N . ALA A 1 90 ? -6.279 9.294 -10.598 1.00 91.25 90 ALA A N 1
ATOM 757 C CA . ALA A 1 90 ? -6.065 9.164 -9.158 1.00 91.25 90 ALA A CA 1
ATOM 758 C C . ALA A 1 90 ? -6.935 10.128 -8.331 1.00 91.25 90 ALA A C 1
ATOM 760 O O . ALA A 1 90 ? -7.259 9.833 -7.186 1.00 91.25 90 ALA A O 1
ATOM 761 N N . ALA A 1 91 ? -7.354 11.265 -8.899 1.00 90.69 91 ALA A N 1
ATOM 762 C CA . ALA A 1 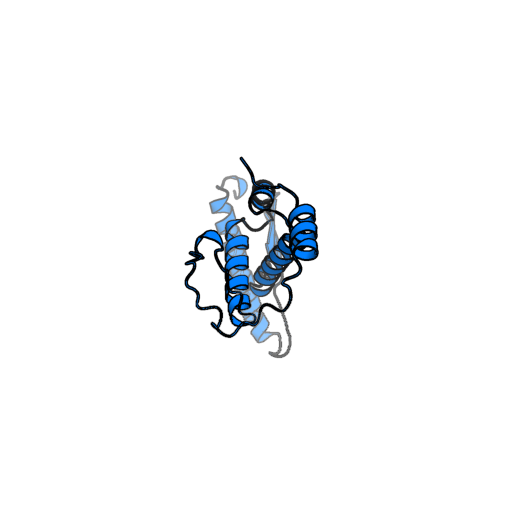91 ? -8.285 12.182 -8.239 1.00 90.69 91 ALA A CA 1
ATOM 763 C C . ALA A 1 91 ? -9.708 11.606 -8.116 1.00 90.69 91 ALA A C 1
ATOM 765 O O . ALA A 1 91 ? -10.456 12.010 -7.227 1.00 90.69 91 ALA A O 1
ATOM 766 N N . ILE A 1 92 ? -10.082 10.676 -9.001 1.00 89.25 92 ILE A N 1
ATOM 767 C CA . ILE A 1 92 ? -11.419 10.067 -9.045 1.00 89.25 92 ILE A CA 1
ATOM 768 C C . ILE A 1 92 ? -11.441 8.737 -8.277 1.00 89.25 92 ILE A C 1
ATOM 770 O O . ILE A 1 92 ? -12.436 8.415 -7.628 1.00 89.25 92 ILE A O 1
ATOM 774 N N . SER A 1 93 ? -10.352 7.966 -8.326 1.00 84.81 93 SER A N 1
ATOM 775 C CA . SER A 1 93 ? -10.255 6.656 -7.678 1.00 84.81 93 SER A CA 1
ATOM 776 C C . SER A 1 93 ? -9.439 6.710 -6.387 1.00 84.81 93 SER A C 1
ATOM 778 O O . SER A 1 93 ? -8.216 6.829 -6.425 1.00 84.81 93 SER A O 1
ATOM 780 N N . PHE A 1 94 ? -10.107 6.528 -5.244 1.00 76.25 94 PHE A N 1
ATOM 781 C CA . PHE A 1 94 ? -9.462 6.456 -3.923 1.00 76.25 94 PHE A CA 1
ATOM 782 C C . PHE A 1 94 ? -8.518 5.255 -3.752 1.00 76.25 94 PHE A C 1
ATOM 784 O O . PHE A 1 94 ? -7.654 5.283 -2.876 1.00 76.25 94 PHE A O 1
ATOM 791 N N . ASP A 1 95 ? -8.672 4.217 -4.577 1.00 81.00 95 ASP A N 1
ATOM 792 C CA . ASP A 1 95 ? -7.861 2.997 -4.511 1.00 81.00 95 ASP A CA 1
ATOM 793 C C . ASP A 1 95 ? -6.526 3.122 -5.264 1.00 81.00 95 ASP A C 1
ATOM 795 O O . ASP A 1 95 ? -5.647 2.265 -5.122 1.00 81.00 95 ASP A O 1
ATOM 799 N N . LEU A 1 96 ? -6.359 4.179 -6.071 1.00 88.44 96 LEU A N 1
ATOM 800 C CA . LEU A 1 96 ? -5.108 4.447 -6.773 1.00 88.44 96 LEU A CA 1
ATOM 801 C C . LEU A 1 96 ? -4.129 5.209 -5.869 1.00 88.44 96 LEU A C 1
ATOM 803 O O . LEU A 1 96 ? -4.522 6.153 -5.180 1.00 88.44 96 LEU A O 1
ATOM 807 N N . PRO A 1 97 ? -2.828 4.864 -5.901 1.00 89.31 97 PRO A N 1
ATOM 808 C CA . PRO A 1 97 ? -1.805 5.686 -5.275 1.00 89.31 97 PRO A CA 1
ATOM 809 C C . PRO A 1 97 ? -1.834 7.108 -5.832 1.00 89.31 97 PRO A C 1
ATOM 811 O O . PRO A 1 97 ? -1.984 7.309 -7.042 1.00 89.31 97 PRO A O 1
ATOM 814 N N . GLN A 1 98 ? -1.634 8.091 -4.955 1.00 90.25 98 GLN A N 1
ATOM 815 C CA . GLN A 1 98 ? -1.543 9.486 -5.368 1.00 90.25 98 GLN A CA 1
ATOM 816 C C . GLN A 1 98 ? -0.390 9.690 -6.353 1.00 90.25 98 GLN A C 1
ATOM 818 O O . GLN A 1 98 ? 0.651 9.036 -6.266 1.00 90.25 98 GLN A O 1
ATOM 823 N N . GLU A 1 99 ? -0.564 10.651 -7.257 1.00 92.38 99 GLU A N 1
ATOM 824 C CA . GLU A 1 99 ? 0.426 10.990 -8.281 1.00 92.38 99 GLU A CA 1
ATOM 825 C C . GLU A 1 99 ? 1.820 11.229 -7.681 1.00 92.38 99 GLU A C 1
ATOM 827 O O . GLU A 1 99 ? 2.795 10.679 -8.189 1.00 92.38 99 GLU A O 1
ATOM 832 N N . TYR A 1 100 ? 1.912 11.932 -6.544 1.00 91.69 100 TYR A N 1
ATOM 833 C CA . TYR A 1 100 ? 3.199 12.193 -5.890 1.00 91.69 100 TYR A CA 1
ATOM 834 C C . TYR A 1 100 ? 3.966 10.895 -5.577 1.00 91.69 100 TYR A C 1
ATOM 836 O O . TYR A 1 100 ? 5.182 10.841 -5.749 1.00 91.69 100 TYR A O 1
ATOM 844 N N . THR A 1 101 ? 3.267 9.842 -5.135 1.00 91.81 101 THR A N 1
ATOM 845 C CA . THR A 1 101 ? 3.872 8.550 -4.788 1.00 91.81 101 THR A CA 1
ATOM 846 C C . THR A 1 101 ? 4.467 7.885 -6.028 1.00 91.81 101 THR A C 1
ATOM 848 O O . THR A 1 101 ? 5.600 7.403 -5.995 1.00 91.81 101 THR A O 1
ATOM 851 N N . ILE A 1 102 ? 3.745 7.927 -7.148 1.00 93.38 102 ILE A N 1
ATOM 852 C CA . ILE A 1 102 ? 4.205 7.386 -8.430 1.00 93.38 102 ILE A CA 1
ATOM 853 C C . ILE A 1 102 ? 5.419 8.163 -8.952 1.00 93.38 102 ILE A C 1
ATOM 855 O O . ILE A 1 102 ? 6.435 7.551 -9.281 1.00 93.38 102 ILE A O 1
ATOM 859 N N . ALA A 1 103 ? 5.375 9.498 -8.930 1.00 91.44 103 ALA A N 1
ATOM 860 C CA . ALA A 1 103 ? 6.498 10.331 -9.361 1.00 91.44 103 ALA A CA 1
ATOM 861 C C . ALA A 1 103 ? 7.760 10.101 -8.515 1.00 91.44 103 ALA A C 1
ATOM 863 O O . ALA A 1 103 ? 8.877 10.076 -9.038 1.00 91.44 103 ALA A O 1
ATOM 864 N N . THR A 1 104 ? 7.616 9.894 -7.200 1.00 93.44 104 THR A N 1
ATOM 865 C CA . THR A 1 104 ? 8.769 9.559 -6.351 1.00 93.44 104 THR A CA 1
ATOM 866 C C . THR A 1 104 ? 9.400 8.219 -6.726 1.00 93.44 104 THR A C 1
ATOM 868 O O . THR A 1 104 ? 10.628 8.133 -6.771 1.00 93.44 104 THR A O 1
ATOM 871 N N . ALA A 1 105 ? 8.593 7.207 -7.055 1.00 93.06 105 ALA A N 1
ATOM 872 C CA . ALA A 1 105 ? 9.086 5.902 -7.486 1.00 93.06 105 ALA A CA 1
ATOM 873 C C . ALA A 1 105 ? 9.759 5.967 -8.868 1.00 93.06 105 ALA A C 1
ATOM 875 O O . ALA A 1 105 ? 10.863 5.446 -9.023 1.00 93.06 105 ALA A O 1
ATOM 876 N N . GLN A 1 106 ? 9.171 6.683 -9.834 1.00 92.56 106 GLN A N 1
ATOM 877 C CA . GLN A 1 106 ? 9.790 6.946 -11.144 1.00 92.56 106 GLN A CA 1
ATOM 878 C C . GLN A 1 106 ? 11.169 7.595 -10.996 1.00 92.56 106 GLN A C 1
ATOM 880 O O . GLN A 1 106 ? 12.152 7.119 -11.559 1.00 92.56 106 GLN A O 1
ATOM 885 N N . ASN A 1 107 ? 11.283 8.632 -10.163 1.00 90.94 107 ASN A N 1
ATOM 886 C CA . ASN A 1 107 ? 12.563 9.299 -9.918 1.00 90.94 107 ASN A CA 1
ATOM 887 C C . ASN A 1 107 ? 13.613 8.370 -9.291 1.00 90.94 107 ASN A C 1
ATOM 889 O O . ASN A 1 107 ? 14.801 8.485 -9.591 1.00 90.94 107 ASN A O 1
ATOM 893 N N . GLN A 1 108 ? 13.204 7.460 -8.406 1.00 92.81 108 GLN A N 1
ATOM 894 C CA . GLN A 1 108 ? 14.109 6.466 -7.826 1.00 92.81 108 GLN A CA 1
ATOM 895 C C . GLN A 1 108 ? 14.588 5.462 -8.876 1.00 92.81 108 GLN A C 1
ATOM 897 O O . GLN A 1 108 ? 15.788 5.198 -8.948 1.00 92.81 108 GLN A O 1
ATOM 902 N N . ILE A 1 109 ? 13.679 4.954 -9.712 1.00 89.75 109 ILE A N 1
ATOM 903 C CA . ILE A 1 109 ? 14.008 4.043 -10.814 1.00 89.75 109 ILE A CA 1
ATOM 904 C C . ILE A 1 109 ? 14.973 4.724 -11.783 1.00 89.75 109 ILE A C 1
ATOM 906 O O . ILE A 1 109 ? 16.020 4.157 -12.073 1.00 89.75 109 ILE A O 1
ATOM 910 N N . ASN A 1 110 ? 14.708 5.967 -12.186 1.00 88.31 110 ASN A N 1
ATOM 911 C CA . ASN A 1 110 ? 15.589 6.722 -13.078 1.00 88.31 110 ASN A CA 1
ATOM 912 C C . ASN A 1 110 ? 16.993 6.909 -12.490 1.00 88.31 110 ASN A C 1
ATOM 914 O O . ASN A 1 110 ? 17.981 6.721 -13.193 1.00 88.31 110 ASN A O 1
ATOM 918 N N . LYS A 1 111 ? 17.111 7.194 -11.187 1.00 89.44 111 LYS A N 1
ATOM 919 C CA . LYS A 1 111 ? 18.417 7.274 -10.505 1.00 89.44 111 LYS A CA 1
ATOM 920 C C . LYS A 1 111 ? 19.164 5.941 -10.489 1.00 89.44 111 LYS A C 1
ATOM 922 O O . LYS A 1 111 ? 20.390 5.934 -10.559 1.00 89.44 111 LYS A O 1
ATOM 927 N N . ILE A 1 112 ? 18.453 4.823 -10.337 1.00 90.12 112 ILE A N 1
ATOM 928 C CA . ILE A 1 112 ? 19.050 3.482 -10.398 1.00 90.12 112 ILE A CA 1
ATOM 929 C C . ILE A 1 112 ? 19.487 3.190 -11.833 1.00 90.12 112 ILE A C 1
ATOM 931 O O . ILE A 1 112 ? 20.637 2.821 -12.055 1.00 90.12 112 ILE A O 1
ATOM 935 N N . MET A 1 113 ? 18.605 3.428 -12.803 1.00 85.50 113 MET A N 1
ATOM 936 C CA . MET A 1 113 ? 18.866 3.210 -14.221 1.00 85.50 113 MET A CA 1
ATOM 937 C C . MET A 1 113 ? 20.047 4.033 -14.711 1.00 85.50 113 MET A C 1
ATOM 939 O O . MET A 1 113 ? 20.905 3.471 -15.366 1.00 85.50 113 MET A O 1
ATOM 943 N N . GLN A 1 114 ? 20.172 5.298 -14.310 1.00 85.38 114 GLN A N 1
ATOM 944 C CA . GLN A 1 114 ? 21.306 6.151 -14.675 1.00 85.38 114 GLN A CA 1
ATOM 945 C C . GLN A 1 114 ? 22.664 5.583 -14.225 1.00 85.38 114 GLN A C 1
ATOM 947 O O . GLN A 1 114 ? 23.683 5.827 -14.869 1.00 85.38 114 GLN A O 1
ATOM 952 N N . LYS A 1 115 ? 22.700 4.825 -13.119 1.00 85.19 115 LYS A N 1
ATOM 953 C CA . LYS A 1 115 ? 23.919 4.145 -12.648 1.00 85.19 115 LYS A CA 1
ATOM 954 C C . LYS A 1 115 ? 24.219 2.869 -13.431 1.00 85.19 115 LYS A C 1
ATOM 956 O O . LYS A 1 115 ? 25.383 2.511 -13.562 1.00 85.19 115 LYS A O 1
ATOM 961 N N . VAL A 1 116 ? 23.182 2.165 -13.887 1.00 86.81 116 VAL A N 1
ATOM 962 C CA . VAL A 1 116 ? 23.299 0.892 -14.621 1.00 86.81 116 VAL A CA 1
ATOM 963 C C . VAL A 1 116 ? 23.578 1.138 -16.104 1.00 86.81 116 VAL A C 1
ATOM 965 O O . VAL A 1 116 ? 24.414 0.472 -16.703 1.00 86.81 116 VAL A O 1
ATOM 968 N N . VAL A 1 117 ? 22.894 2.119 -16.681 1.00 77.88 117 VAL A N 1
ATOM 969 C CA . VAL A 1 117 ? 23.027 2.593 -18.053 1.00 77.88 117 VAL A CA 1
ATOM 970 C C . VAL A 1 117 ? 23.271 4.091 -17.968 1.00 77.88 117 VAL A C 1
ATOM 972 O O . VAL A 1 117 ? 22.379 4.854 -17.596 1.00 77.88 117 VAL A O 1
ATOM 975 N N . SER A 1 118 ? 24.492 4.519 -18.285 1.00 72.00 118 SER A N 1
ATOM 976 C CA . SER A 1 118 ? 24.809 5.944 -18.303 1.00 72.00 118 SER A CA 1
ATOM 977 C C . SER A 1 118 ? 24.020 6.610 -19.428 1.00 72.00 118 SER A C 1
ATOM 979 O O . SER A 1 118 ? 24.327 6.432 -20.604 1.00 72.00 118 SER A O 1
ATOM 981 N N . ILE A 1 119 ? 22.972 7.345 -19.062 1.00 63.56 119 ILE A N 1
ATOM 982 C CA . ILE A 1 119 ? 22.231 8.204 -19.982 1.00 63.56 119 ILE A CA 1
ATOM 983 C C . ILE A 1 119 ? 22.783 9.613 -19.792 1.00 63.56 119 ILE A C 1
ATOM 985 O O . ILE A 1 119 ? 22.588 10.230 -18.740 1.00 63.56 119 ILE A O 1
ATOM 989 N N . GLN A 1 120 ? 23.503 10.100 -20.799 1.00 67.69 120 GLN A N 1
ATOM 990 C CA . GLN A 1 120 ? 23.934 11.489 -20.881 1.00 67.69 120 GLN A CA 1
ATOM 991 C C . GLN A 1 120 ? 22.859 12.263 -21.638 1.00 67.69 120 GLN A C 1
ATOM 993 O O . GLN A 1 120 ? 22.591 11.985 -22.805 1.00 67.69 120 GLN A O 1
ATOM 998 N N . VAL A 1 121 ? 22.205 13.202 -20.957 1.00 61.50 121 VAL A N 1
ATOM 999 C CA . VAL A 1 121 ? 21.311 14.155 -21.615 1.00 61.50 121 VAL A CA 1
ATOM 1000 C C . VAL A 1 121 ? 22.197 15.270 -22.146 1.00 61.50 121 VAL A C 1
ATOM 1002 O O . VAL A 1 121 ? 22.707 16.076 -21.371 1.00 61.50 121 VAL A O 1
ATOM 1005 N N . LEU A 1 122 ? 22.431 15.256 -23.455 1.00 63.84 122 LEU A N 1
ATOM 1006 C CA . LEU A 1 122 ? 23.073 16.357 -24.156 1.00 63.84 122 LEU A CA 1
ATOM 1007 C C . LEU A 1 122 ? 21.983 17.366 -24.494 1.00 63.84 122 LEU A C 1
ATOM 1009 O O . LEU A 1 122 ? 21.060 17.063 -25.251 1.00 63.84 122 LEU A O 1
ATOM 1013 N N . ASP A 1 123 ? 22.068 18.539 -23.882 1.00 69.88 123 ASP A N 1
ATOM 1014 C CA . ASP A 1 123 ? 21.240 19.667 -24.270 1.00 69.88 123 ASP A CA 1
ATOM 1015 C C . ASP A 1 123 ? 21.825 20.243 -25.563 1.00 69.88 123 ASP A C 1
ATOM 1017 O O . ASP A 1 123 ? 22.898 20.846 -25.563 1.00 69.88 123 ASP A O 1
ATOM 1021 N N . ILE A 1 124 ? 21.139 19.976 -26.676 1.00 67.81 124 ILE A N 1
ATOM 1022 C CA . ILE A 1 124 ? 21.571 20.382 -28.017 1.00 67.81 124 ILE A CA 1
ATOM 1023 C C . ILE A 1 124 ? 21.627 21.909 -28.120 1.00 67.81 124 ILE A C 1
ATOM 1025 O O . ILE A 1 124 ? 22.485 22.430 -28.824 1.00 67.81 124 ILE A O 1
ATOM 1029 N N . ASP A 1 125 ? 20.784 22.620 -27.371 1.00 70.81 125 ASP A N 1
ATOM 1030 C CA . ASP A 1 125 ? 20.762 24.082 -27.366 1.00 70.81 125 ASP A CA 1
ATOM 1031 C C . ASP A 1 125 ? 21.902 24.664 -26.509 1.00 70.81 125 ASP A C 1
ATOM 1033 O O . ASP A 1 125 ? 22.291 25.817 -26.689 1.00 70.81 125 ASP A O 1
ATOM 1037 N N . SER A 1 126 ? 22.473 23.857 -25.602 1.00 58.66 126 SER A N 1
ATOM 1038 C CA . SER A 1 126 ? 23.682 24.190 -24.831 1.00 58.66 126 SER A CA 1
ATOM 1039 C C . SER A 1 126 ? 24.989 23.851 -25.552 1.00 58.66 126 SER A C 1
ATOM 1041 O O . SER A 1 126 ? 26.062 24.256 -25.099 1.00 58.66 126 SER A O 1
ATOM 1043 N N . LEU A 1 127 ? 24.918 23.105 -26.660 1.00 57.62 127 LEU A N 1
ATOM 1044 C CA . LEU A 1 127 ? 26.056 22.916 -27.548 1.00 57.62 127 LEU A CA 1
ATOM 1045 C C . LEU A 1 127 ? 26.252 24.226 -28.308 1.00 57.62 127 LEU A C 1
ATOM 1047 O O . LEU A 1 127 ? 25.688 24.444 -29.379 1.00 57.62 127 LEU A O 1
ATOM 1051 N N . GLU A 1 128 ? 27.063 25.117 -27.742 1.00 55.78 128 GLU A N 1
ATOM 1052 C CA . GLU A 1 128 ? 27.683 26.165 -28.537 1.00 55.78 128 GLU A CA 1
ATOM 1053 C C . GLU A 1 128 ? 28.501 25.462 -29.623 1.00 55.78 128 GLU A C 1
ATOM 1055 O O . GLU A 1 128 ? 29.594 24.957 -29.368 1.00 55.78 128 GLU A O 1
ATOM 1060 N N . TYR A 1 129 ? 27.961 25.404 -30.842 1.00 53.56 129 TYR A N 1
ATOM 1061 C CA . TYR A 1 129 ? 28.761 25.145 -32.029 1.00 53.56 129 TYR A CA 1
ATOM 1062 C C . TYR A 1 129 ? 29.730 26.314 -32.161 1.00 53.56 129 TYR A C 1
ATOM 1064 O O . TYR A 1 129 ? 29.479 27.284 -32.875 1.00 53.56 129 TYR A O 1
ATOM 1072 N N . THR A 1 130 ? 30.839 26.262 -31.431 1.00 46.53 130 THR A N 1
ATOM 1073 C CA . THR A 1 130 ? 31.981 27.073 -31.804 1.00 46.53 130 THR A CA 1
ATOM 1074 C C . THR A 1 130 ? 32.474 26.479 -33.116 1.00 46.53 130 THR A C 1
ATOM 1076 O O . THR A 1 130 ? 32.723 25.277 -33.204 1.00 46.53 130 THR A O 1
ATOM 1079 N N . GLU A 1 131 ? 32.638 27.298 -34.154 1.00 52.06 131 GLU A N 1
ATOM 1080 C CA . GLU A 1 131 ? 33.278 26.917 -35.428 1.00 52.06 131 GLU A CA 1
ATOM 1081 C C . GLU A 1 131 ? 34.750 26.451 -35.245 1.00 52.06 131 GLU A C 1
ATOM 1083 O O . GLU A 1 131 ? 35.525 26.373 -36.195 1.00 52.06 131 GLU A O 1
ATOM 1088 N N . THR A 1 132 ? 35.156 26.162 -34.007 1.00 46.38 132 THR A N 1
ATOM 1089 C CA . THR A 1 132 ? 36.501 25.854 -33.539 1.00 46.38 132 THR A CA 1
ATOM 1090 C C . THR A 1 132 ? 36.557 24.625 -32.636 1.00 46.38 132 THR A C 1
ATOM 1092 O O . THR A 1 132 ? 37.589 24.410 -31.995 1.00 46.38 132 THR A O 1
ATOM 1095 N N . ASP A 1 133 ? 35.519 23.782 -32.599 1.00 43.88 133 ASP A N 1
ATOM 1096 C CA . ASP A 1 133 ? 35.795 22.376 -32.323 1.00 43.88 133 ASP A CA 1
ATOM 1097 C C . ASP A 1 133 ? 36.738 21.937 -33.434 1.00 43.88 133 ASP A C 1
ATOM 1099 O O . ASP A 1 133 ? 36.357 21.861 -34.602 1.00 43.88 133 ASP A O 1
ATOM 1103 N N . ASN A 1 134 ? 38.012 21.783 -33.078 1.00 48.66 134 ASN A N 1
ATOM 1104 C CA . ASN A 1 134 ? 39.038 21.243 -33.944 1.00 48.66 134 ASN A CA 1
ATOM 1105 C C . ASN A 1 134 ? 38.612 19.808 -34.288 1.00 48.66 134 ASN A C 1
ATOM 1107 O O . ASN A 1 134 ? 39.107 18.848 -33.703 1.00 48.66 134 ASN A O 1
ATOM 1111 N N . LEU A 1 135 ? 37.683 19.664 -35.242 1.00 48.78 135 LEU A N 1
ATOM 1112 C CA . LEU A 1 135 ? 37.735 18.593 -36.213 1.00 48.78 135 LEU A CA 1
ATOM 1113 C C . LEU A 1 135 ? 39.195 18.572 -36.635 1.00 48.78 135 LEU A C 1
ATOM 1115 O O . LEU A 1 135 ? 39.710 19.602 -37.083 1.00 48.78 135 LEU A O 1
ATOM 1119 N N . ASP A 1 136 ? 39.856 17.453 -36.352 1.00 47.41 136 ASP A N 1
ATOM 1120 C CA . ASP A 1 136 ? 41.236 17.195 -36.724 1.00 47.41 136 ASP A CA 1
ATOM 1121 C C . ASP A 1 136 ? 41.507 17.898 -38.054 1.00 47.41 136 ASP A C 1
ATOM 1123 O O . ASP A 1 136 ? 40.782 17.677 -39.030 1.00 47.41 136 ASP A O 1
ATOM 1127 N N . LYS A 1 137 ? 42.503 18.788 -38.108 1.00 51.22 137 LYS A N 1
ATOM 1128 C CA . LYS A 1 137 ? 42.867 19.467 -39.367 1.00 51.22 137 LYS A CA 1
ATOM 1129 C C . LYS A 1 137 ? 43.285 18.470 -40.464 1.00 51.22 137 LYS A C 1
ATOM 1131 O O . LYS A 1 137 ? 43.491 18.882 -41.600 1.00 51.22 137 LYS A O 1
ATOM 1136 N N . ASP A 1 138 ? 43.334 17.185 -40.116 1.00 53.91 138 ASP A N 1
ATOM 1137 C CA . ASP A 1 138 ? 43.575 16.022 -40.955 1.00 53.91 138 ASP A CA 1
ATOM 1138 C C . ASP A 1 138 ? 42.296 15.234 -41.327 1.00 53.91 138 ASP A C 1
ATOM 1140 O O . ASP A 1 138 ? 42.398 14.122 -41.846 1.00 53.91 138 ASP A O 1
ATOM 1144 N N . ILE A 1 139 ? 41.080 15.762 -41.112 1.00 55.94 139 ILE A N 1
ATOM 1145 C CA . ILE A 1 139 ? 39.875 15.158 -41.706 1.00 55.94 139 ILE A CA 1
ATOM 1146 C C . ILE A 1 139 ? 39.886 15.456 -43.206 1.00 55.94 139 ILE A C 1
ATOM 1148 O O . ILE A 1 139 ? 39.405 16.483 -43.687 1.00 55.94 139 ILE A O 1
ATOM 1152 N N . GLU A 1 140 ? 40.466 14.523 -43.954 1.00 59.16 140 GLU A N 1
ATOM 1153 C CA . GLU A 1 140 ? 40.403 14.485 -45.404 1.00 59.16 140 GLU A CA 1
ATOM 1154 C C . GLU A 1 140 ? 38.936 14.313 -45.827 1.00 59.16 140 GLU A C 1
ATOM 1156 O O . GLU A 1 140 ? 38.325 13.251 -45.689 1.00 59.16 140 GLU A O 1
ATOM 1161 N N . ILE A 1 141 ? 38.327 15.398 -46.310 1.00 61.28 141 ILE A N 1
ATOM 1162 C CA . ILE A 1 141 ? 36.952 15.384 -46.813 1.00 61.28 141 ILE A CA 1
ATOM 1163 C C . ILE A 1 141 ? 36.928 14.550 -48.103 1.00 61.28 141 ILE A C 1
ATOM 1165 O O . ILE A 1 141 ? 37.178 15.054 -49.196 1.00 61.28 141 ILE A O 1
ATOM 1169 N 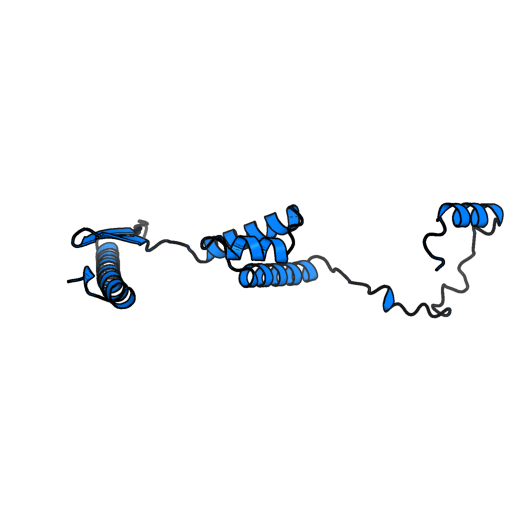N . HIS A 1 142 ? 36.603 13.262 -47.986 1.00 61.22 142 HIS A N 1
ATOM 1170 C CA . HIS A 1 142 ? 36.513 12.347 -49.132 1.00 61.22 142 HIS A CA 1
ATOM 1171 C C . HIS A 1 142 ? 35.276 12.574 -50.016 1.00 61.22 142 HIS A C 1
ATOM 1173 O O . HIS A 1 142 ? 35.217 12.075 -51.139 1.00 61.22 142 HIS A O 1
ATOM 1179 N N . ILE A 1 143 ? 34.283 13.328 -49.537 1.00 64.81 143 ILE A N 1
ATOM 1180 C CA . ILE A 1 143 ? 33.079 13.669 -50.300 1.00 64.81 143 ILE A CA 1
ATOM 1181 C C . ILE A 1 143 ? 33.127 15.160 -50.628 1.00 64.81 143 ILE A C 1
ATOM 1183 O O . ILE A 1 143 ? 32.606 15.997 -49.901 1.00 64.81 143 ILE A O 1
ATOM 1187 N N . ASN A 1 144 ? 33.766 15.487 -51.747 1.00 69.00 144 ASN A N 1
ATOM 1188 C CA . ASN A 1 144 ? 33.846 16.845 -52.296 1.00 69.00 144 ASN A CA 1
ATOM 1189 C C . ASN A 1 144 ? 33.023 17.008 -53.587 1.00 69.00 144 ASN A C 1
ATOM 1191 O O . ASN A 1 144 ? 33.104 18.033 -54.267 1.00 69.00 144 ASN A O 1
ATOM 1195 N N . ASN A 1 145 ? 32.226 15.997 -53.945 1.00 80.31 145 ASN A N 1
ATOM 1196 C CA . ASN A 1 145 ? 31.391 16.057 -55.131 1.00 80.31 145 ASN A CA 1
ATOM 1197 C C . ASN A 1 145 ? 30.222 17.020 -54.889 1.00 80.31 145 ASN A C 1
ATOM 1199 O O . ASN A 1 145 ? 29.275 16.713 -54.163 1.00 80.31 145 ASN A O 1
ATOM 1203 N N . SER A 1 146 ? 30.293 18.177 -55.545 1.00 76.19 146 SER A N 1
ATOM 1204 C CA . SER A 1 146 ? 29.298 19.245 -55.441 1.00 76.19 146 SER A CA 1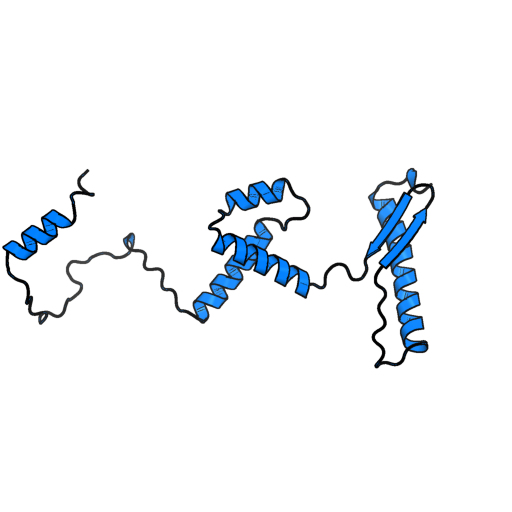
ATOM 1205 C C . SER A 1 146 ? 27.875 18.783 -55.763 1.00 76.19 146 SER A C 1
ATOM 1207 O O . SER A 1 146 ? 26.935 19.327 -55.187 1.00 76.19 146 SER A O 1
ATOM 1209 N N . GLN A 1 147 ? 27.705 17.778 -56.627 1.00 76.00 147 GLN A N 1
ATOM 1210 C CA . GLN A 1 147 ? 26.390 17.237 -56.956 1.00 76.00 147 GLN A CA 1
ATOM 1211 C C . GLN A 1 147 ? 25.805 16.444 -55.783 1.00 76.00 147 GLN A C 1
ATOM 1213 O O . GLN A 1 147 ? 24.659 16.662 -55.416 1.00 76.00 147 GLN A O 1
ATOM 1218 N N . ILE A 1 148 ? 26.615 15.604 -55.131 1.00 76.19 148 ILE A N 1
ATOM 1219 C CA . ILE A 1 148 ? 26.186 14.805 -53.971 1.00 76.19 148 ILE A CA 1
ATOM 1220 C C . ILE A 1 148 ? 25.800 15.720 -52.806 1.00 76.19 148 ILE A C 1
ATOM 1222 O O . ILE A 1 148 ? 24.775 15.505 -52.165 1.00 76.19 148 ILE A O 1
ATOM 1226 N N . ILE A 1 149 ? 26.590 16.769 -52.557 1.00 77.06 149 ILE A N 1
ATOM 1227 C CA . ILE A 1 149 ? 26.289 17.756 -51.512 1.00 77.06 149 ILE A CA 1
ATOM 1228 C C . ILE A 1 149 ? 24.949 18.434 -51.806 1.00 77.06 149 ILE A C 1
ATOM 1230 O O . ILE A 1 149 ? 24.101 18.528 -50.922 1.00 77.06 149 ILE A O 1
ATOM 1234 N N . LYS A 1 150 ? 24.736 18.856 -53.057 1.00 76.81 150 LYS A N 1
ATOM 1235 C CA . LYS A 1 150 ? 23.502 19.519 -53.476 1.00 76.81 150 LYS A CA 1
ATOM 1236 C C . LYS A 1 150 ? 22.285 18.604 -53.328 1.00 76.81 150 LYS A C 1
ATOM 1238 O O . LYS A 1 150 ? 21.308 19.008 -52.703 1.00 76.81 150 LYS A O 1
ATOM 1243 N N . ASP A 1 151 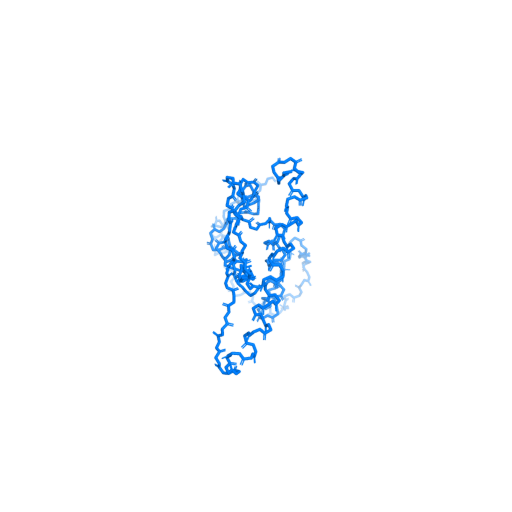? 22.378 17.370 -53.810 1.00 78.69 151 ASP A N 1
ATOM 1244 C CA . ASP A 1 151 ? 21.289 16.393 -53.749 1.00 78.69 151 ASP A CA 1
ATOM 1245 C C . ASP A 1 151 ? 20.917 16.073 -52.292 1.00 78.69 151 ASP A C 1
ATOM 1247 O O . ASP A 1 151 ? 19.737 16.051 -51.940 1.00 78.69 151 ASP A O 1
ATOM 1251 N N . VAL A 1 152 ? 21.913 15.910 -51.410 1.00 77.50 152 VAL A N 1
ATOM 1252 C CA . VAL A 1 152 ? 21.673 15.737 -49.971 1.00 77.50 152 VAL A CA 1
ATOM 1253 C C . VAL A 1 152 ? 20.990 16.974 -49.398 1.00 77.50 152 VAL A C 1
ATOM 1255 O O . VAL A 1 152 ? 19.953 16.820 -48.765 1.00 77.50 152 VAL A O 1
ATOM 1258 N N . THR A 1 153 ? 21.492 18.189 -49.656 1.00 73.31 153 THR A N 1
ATOM 1259 C CA . THR A 1 153 ? 20.879 19.430 -49.139 1.00 73.31 153 THR A CA 1
ATOM 1260 C C . THR A 1 153 ? 19.450 19.667 -49.634 1.00 73.31 153 THR A C 1
ATOM 1262 O O . THR A 1 153 ? 18.635 20.226 -48.901 1.00 73.31 153 THR A O 1
ATOM 1265 N N . GLU A 1 154 ? 19.115 19.220 -50.845 1.00 73.25 154 GLU A N 1
ATOM 1266 C CA . GLU A 1 154 ? 17.754 19.289 -51.382 1.00 73.25 154 GLU A CA 1
ATOM 1267 C C . GLU A 1 154 ? 16.832 18.233 -50.745 1.00 73.25 154 GLU A C 1
ATOM 1269 O O . GLU A 1 154 ? 15.661 18.524 -50.490 1.00 73.25 154 GLU A O 1
ATOM 1274 N N . LEU A 1 155 ? 17.358 17.047 -50.407 1.00 71.12 155 LEU A N 1
ATOM 1275 C CA . LEU A 1 155 ? 16.611 15.971 -49.743 1.00 71.12 155 LEU A CA 1
ATOM 1276 C C . LEU A 1 155 ? 16.254 16.274 -48.283 1.00 71.12 155 LEU A C 1
ATOM 1278 O O . LEU A 1 155 ? 15.213 15.814 -47.816 1.00 71.12 155 LEU A O 1
ATOM 1282 N N . ILE A 1 156 ? 17.073 17.048 -47.560 1.00 72.62 156 ILE A N 1
ATOM 1283 C CA . ILE A 1 156 ? 16.817 17.345 -46.134 1.00 72.62 156 ILE A CA 1
ATOM 1284 C C . ILE A 1 156 ? 15.583 18.239 -45.926 1.00 72.62 156 ILE A C 1
ATOM 1286 O O . ILE A 1 156 ? 15.088 18.333 -44.807 1.00 72.62 156 ILE A O 1
ATOM 1290 N N . GLY A 1 157 ? 15.033 18.829 -46.998 1.00 54.47 157 GLY A N 1
ATOM 1291 C CA . GLY A 1 157 ? 13.807 19.625 -46.975 1.00 54.47 157 GLY A CA 1
ATOM 1292 C C . GLY A 1 157 ? 13.964 20.941 -46.201 1.00 54.47 157 GLY A C 1
ATOM 1293 O O . GLY A 1 157 ? 14.561 21.008 -45.133 1.00 54.47 157 GLY A O 1
ATOM 1294 N N . LYS A 1 158 ? 13.395 22.039 -46.711 1.00 64.69 158 LYS A N 1
ATOM 1295 C CA . LYS A 1 158 ? 13.422 23.349 -46.029 1.00 64.69 158 LYS A CA 1
ATOM 1296 C C . LYS A 1 158 ? 12.469 23.390 -44.823 1.00 64.69 158 LYS A C 1
ATOM 1298 O O . LYS A 1 158 ? 11.564 24.217 -44.778 1.00 64.69 158 LYS A O 1
ATOM 1303 N N . CYS A 1 159 ? 12.634 22.511 -43.840 1.00 50.66 159 CYS A N 1
ATOM 1304 C CA . CYS A 1 159 ? 11.901 22.586 -42.577 1.00 50.66 159 CYS A CA 1
ATOM 1305 C C . CYS A 1 159 ? 12.661 23.486 -41.588 1.00 50.66 159 CYS A C 1
ATOM 1307 O O . CYS A 1 159 ? 13.111 23.041 -40.540 1.00 50.66 159 CYS A O 1
ATOM 1309 N N . GLY A 1 160 ? 12.888 24.748 -41.964 1.00 52.88 160 GLY A N 1
ATOM 1310 C CA . GLY A 1 160 ? 13.716 25.649 -41.161 1.00 52.88 160 GLY A CA 1
ATOM 1311 C C . GLY A 1 160 ? 14.165 26.910 -41.887 1.00 52.88 160 GLY A C 1
ATOM 1312 O O . GLY A 1 160 ? 15.345 27.226 -41.894 1.00 52.88 160 GLY A O 1
ATOM 1313 N N . TYR A 1 161 ? 13.246 27.627 -42.530 1.00 44.94 161 TYR A N 1
ATOM 1314 C CA . TYR A 1 161 ? 13.446 29.051 -42.795 1.00 44.94 161 TYR A CA 1
ATOM 1315 C C . TYR A 1 161 ? 12.139 29.746 -42.422 1.00 44.94 161 TYR A C 1
ATOM 1317 O O . TYR A 1 161 ? 11.122 29.577 -43.098 1.00 44.94 161 TYR A O 1
ATOM 1325 N N . ARG A 1 162 ? 12.149 30.424 -41.278 1.00 44.31 162 ARG A N 1
ATOM 1326 C CA . ARG A 1 162 ? 11.157 31.427 -40.902 1.00 44.31 162 ARG A CA 1
ATOM 1327 C C . ARG A 1 162 ? 11.835 32.780 -40.965 1.00 44.31 162 ARG A C 1
ATOM 1329 O O . ARG A 1 162 ? 13.004 32.837 -40.531 1.00 44.31 162 ARG A O 1
#

Sequence (162 aa):
PINNLSKSAQRIRVNKIARQEYQTFNKENKILYHSDDYSTFQSLTYKVSDQTWTIQYNSKDKINEQQQINKIVYDLDQKNISREAYRALAAISFDLPQEYTIATAQNQINKIMQKVVSIQVLDIDSLEYTETDNLDKDIEIHINNSQIIKDVTELIGKCGYR

Foldseek 3Di:
DLVVDDPVVNVVVVVVVVVVVQVVCVVVCPVPDDPPDDDDDAWDWDDDDHDIDIDGPPPDDVVVVLVVLVVVLVVCVVVVPDLVNVQVVCVVDVPDDHSVSSVVSVVVVVVVCCVVDVDDDDPPVPPPPDVPPCPPPPPPPPPPPPVVVVVVVVVVDPPDDD

Organism: NCBI:txid1433469

Radius of gyration: 31.47 Å; chains: 1; bounding box: 70×56×80 Å

pLDDT: mean 80.62, std 15.04, range [43.88, 95.5]

Secondary structure (DSSP, 8-state):
-GGGS-HHHHHHHHHHHHHHHHHHHHHHHHHHS-TTS-----EEEEEETTEEEEEESSS--HHHHHHHHHHHHHHHHHTT--HHHHHHHHHH-TTSPPHHHHHHHHHHHHHHHHHHS------GGG----TTS---TT-------HHHHHHHHHHT------